Protein AF-A0A1Y4F6A1-F1 (afdb_monomer_lite)

Foldseek 3Di:
DPDPVLVVVLVVLVVVVVVDPDASVVSLVVDDPPPDDPVSSVVSSVVNCCVRVVDWDWDQDPVRDTDTD

pLDDT: mean 90.9, std 8.23, range [49.41, 96.5]

Sequence (69 aa):
MQSTLCDKKLEEIKSGYGDSEVCMGEMLASVPADGLTVEEAFYLYIRAMQWAEGDRFFRWTYDGKEERF

Structure (mmCIF, N/CA/C/O backbone):
data_AF-A0A1Y4F6A1-F1
#
_entry.id   AF-A0A1Y4F6A1-F1
#
loop_
_atom_site.group_PDB
_atom_site.id
_atom_site.type_symbol
_atom_site.label_atom_id
_atom_site.label_alt_id
_atom_site.label_comp_id
_atom_site.label_asym_id
_atom_site.label_entity_id
_atom_site.label_seq_id
_atom_site.pdbx_PDB_ins_code
_atom_site.Cartn_x
_atom_site.Cartn_y
_atom_site.Cartn_z
_atom_site.occupancy
_atom_site.B_iso_or_equiv
_atom_site.auth_seq_id
_atom_site.auth_comp_id
_atom_site.auth_asym_id
_atom_site.auth_atom_id
_atom_site.pdbx_PDB_model_num
ATOM 1 N N . MET A 1 1 ? 14.908 -1.423 -4.116 1.00 49.41 1 MET A N 1
ATOM 2 C CA . MET A 1 1 ? 14.973 -0.687 -2.837 1.00 49.41 1 MET A CA 1
ATOM 3 C C . MET A 1 1 ? 13.700 -1.005 -2.080 1.00 49.41 1 MET A C 1
ATOM 5 O O . MET A 1 1 ? 12.659 -0.522 -2.493 1.00 49.41 1 MET A O 1
ATOM 9 N N . GLN A 1 2 ? 13.748 -1.865 -1.063 1.00 53.38 2 GLN A N 1
ATOM 10 C CA . GLN A 1 2 ? 12.672 -1.898 -0.070 1.00 53.38 2 GLN A CA 1
ATOM 11 C C . GLN A 1 2 ? 13.117 -0.983 1.069 1.00 53.38 2 GLN A C 1
ATOM 13 O O . GLN A 1 2 ? 14.133 -1.237 1.713 1.00 53.38 2 GLN A O 1
ATOM 18 N N . SER A 1 3 ? 12.438 0.155 1.194 1.00 66.38 3 SER A N 1
ATOM 19 C CA . SER A 1 3 ? 12.619 1.105 2.288 1.00 66.38 3 SER A CA 1
ATOM 20 C C . SER A 1 3 ? 11.954 0.520 3.530 1.00 66.38 3 SER A C 1
ATOM 22 O O . SER A 1 3 ? 10.778 0.155 3.480 1.00 66.38 3 SER A O 1
ATOM 24 N N . THR A 1 4 ? 12.679 0.446 4.649 1.00 76.12 4 THR A N 1
ATOM 25 C CA . THR A 1 4 ? 12.148 -0.049 5.934 1.00 76.12 4 THR A CA 1
ATOM 26 C C . THR A 1 4 ? 10.921 0.743 6.405 1.00 76.12 4 THR A C 1
ATOM 28 O O . THR A 1 4 ? 10.110 0.232 7.177 1.00 76.12 4 THR A O 1
ATOM 31 N N . LEU A 1 5 ? 10.749 1.974 5.909 1.00 85.06 5 LEU A N 1
ATOM 32 C CA . LEU A 1 5 ? 9.589 2.822 6.164 1.00 85.06 5 LEU A CA 1
ATOM 33 C C . LEU A 1 5 ? 8.331 2.356 5.412 1.00 85.06 5 LEU A C 1
ATOM 35 O O . LEU A 1 5 ? 7.250 2.363 5.998 1.00 85.06 5 LEU A O 1
ATOM 39 N N . CYS A 1 6 ? 8.456 1.921 4.151 1.00 88.00 6 CYS A N 1
ATOM 40 C CA . CYS A 1 6 ? 7.326 1.390 3.379 1.00 88.00 6 CYS A CA 1
ATOM 41 C C . CYS A 1 6 ? 6.768 0.115 4.012 1.00 88.00 6 CYS A C 1
ATOM 43 O O . CYS A 1 6 ? 5.554 -0.019 4.124 1.00 88.00 6 CYS A O 1
ATOM 45 N N . ASP A 1 7 ? 7.640 -0.801 4.444 1.00 89.81 7 ASP A N 1
ATOM 46 C CA . ASP A 1 7 ? 7.210 -2.041 5.100 1.00 89.81 7 ASP A CA 1
ATOM 47 C C . ASP A 1 7 ? 6.467 -1.747 6.404 1.00 89.81 7 ASP A C 1
ATOM 49 O O . ASP A 1 7 ? 5.390 -2.289 6.640 1.00 89.81 7 ASP A O 1
ATOM 53 N N . LYS A 1 8 ? 6.994 -0.825 7.220 1.00 92.06 8 LYS A N 1
ATOM 54 C CA . LYS A 1 8 ? 6.335 -0.411 8.460 1.00 92.06 8 LYS A CA 1
ATOM 55 C C . LYS A 1 8 ? 4.956 0.209 8.200 1.00 92.06 8 LYS A C 1
ATOM 57 O O . LYS A 1 8 ? 3.986 -0.207 8.825 1.00 92.06 8 LYS A O 1
ATOM 62 N N . LYS A 1 9 ? 4.854 1.156 7.258 1.00 93.62 9 LYS A N 1
ATOM 63 C CA . LYS A 1 9 ? 3.567 1.769 6.881 1.00 93.62 9 LYS A CA 1
ATOM 64 C C . LYS A 1 9 ? 2.581 0.741 6.323 1.00 93.62 9 LYS A C 1
ATOM 66 O O . LYS A 1 9 ? 1.391 0.843 6.595 1.00 93.62 9 LYS A O 1
ATOM 71 N N . LEU A 1 10 ? 3.049 -0.253 5.565 1.00 94.94 10 LEU A N 1
ATOM 72 C CA . LEU A 1 10 ? 2.181 -1.310 5.044 1.00 94.94 10 LEU A CA 1
ATOM 73 C C . LEU A 1 10 ? 1.557 -2.132 6.178 1.00 94.94 10 LEU A C 1
ATOM 75 O O . LEU A 1 10 ? 0.365 -2.416 6.127 1.00 94.94 10 LEU A O 1
ATOM 79 N N . GLU A 1 11 ? 2.326 -2.489 7.206 1.00 95.19 11 GLU A N 1
ATOM 80 C CA . GLU A 1 11 ? 1.781 -3.206 8.366 1.00 95.19 11 GLU A CA 1
ATOM 81 C C . GLU A 1 11 ? 0.798 -2.343 9.177 1.00 95.19 11 GLU A C 1
ATOM 83 O O . GLU A 1 11 ? -0.231 -2.848 9.623 1.00 95.19 11 GLU A O 1
ATOM 88 N N . GLU A 1 12 ? 1.043 -1.033 9.296 1.00 93.88 12 GLU A N 1
ATOM 89 C CA . GLU A 1 12 ? 0.087 -0.085 9.894 1.00 93.88 12 GLU A CA 1
ATOM 90 C C . GLU A 1 12 ? -1.232 -0.030 9.098 1.00 93.88 12 GLU A C 1
ATOM 92 O O . GLU A 1 12 ? -2.313 -0.108 9.685 1.00 93.88 12 GLU A O 1
ATOM 97 N N . ILE A 1 13 ? -1.158 0.021 7.762 1.00 95.50 13 ILE A N 1
ATOM 98 C CA . ILE A 1 13 ? -2.330 -0.010 6.872 1.00 95.50 13 ILE A CA 1
ATOM 99 C C . ILE A 1 13 ? -3.100 -1.324 7.024 1.00 95.50 13 ILE A C 1
ATOM 101 O O . ILE A 1 13 ? -4.315 -1.300 7.200 1.00 95.50 13 ILE A O 1
ATOM 105 N N . LYS A 1 14 ? -2.417 -2.475 7.004 1.00 95.56 14 LYS A N 1
ATOM 106 C CA . LYS A 1 14 ? -3.063 -3.785 7.191 1.00 95.56 14 LYS A CA 1
ATOM 107 C C . LYS A 1 14 ? -3.769 -3.886 8.536 1.00 95.56 14 LYS A C 1
ATOM 109 O O . LYS A 1 14 ? -4.884 -4.397 8.597 1.00 95.56 14 LYS A O 1
ATOM 114 N N . SER A 1 15 ? -3.125 -3.394 9.595 1.00 94.69 15 SER A N 1
ATOM 115 C CA . SER A 1 15 ? -3.714 -3.376 10.932 1.00 94.69 15 SER A CA 1
ATOM 116 C C . SER A 1 15 ? -4.975 -2.517 10.979 1.00 94.69 15 SER A C 1
ATOM 118 O O . SER A 1 15 ? -5.932 -2.919 11.627 1.00 94.69 15 SER A O 1
ATOM 120 N N . GLY A 1 16 ? -4.988 -1.359 10.314 1.00 93.44 16 GLY A N 1
ATOM 121 C CA . GLY A 1 16 ? -6.170 -0.495 10.273 1.00 93.44 16 GLY A CA 1
ATOM 122 C C . GLY A 1 16 ? -7.280 -1.023 9.360 1.00 93.44 16 GLY A C 1
ATOM 123 O O . GLY A 1 16 ? -8.454 -0.789 9.628 1.00 93.44 16 GLY A O 1
ATOM 124 N N . TYR A 1 17 ? -6.931 -1.761 8.302 1.00 95.44 17 TYR A N 1
ATOM 125 C CA . TYR A 1 17 ? -7.902 -2.241 7.318 1.00 95.44 17 TYR A CA 1
ATOM 126 C C . TYR A 1 17 ? -8.868 -3.291 7.876 1.00 95.44 17 TYR A C 1
ATOM 128 O O . TYR A 1 17 ? -10.007 -3.362 7.427 1.00 95.44 17 TYR A O 1
ATOM 136 N N . GLY A 1 18 ? -8.444 -4.082 8.869 1.00 89.50 18 GLY A N 1
ATOM 137 C CA . GLY A 1 18 ? -9.298 -5.100 9.496 1.00 89.50 18 GLY A CA 1
ATOM 138 C C . GLY A 1 18 ? -10.596 -4.546 10.098 1.00 89.50 18 GLY A C 1
ATOM 139 O O . GLY A 1 18 ? -11.598 -5.256 10.116 1.00 89.50 18 GLY A O 1
ATOM 140 N N . ASP A 1 19 ? -10.581 -3.277 10.512 1.00 89.50 19 ASP A N 1
ATOM 141 C CA . ASP A 1 19 ? -11.720 -2.566 11.102 1.00 89.50 19 ASP A CA 1
ATOM 142 C C . ASP A 1 19 ? -12.333 -1.527 10.136 1.00 89.50 19 ASP A C 1
ATOM 144 O O . ASP A 1 19 ? -13.174 -0.720 10.532 1.00 89.50 19 ASP A O 1
ATOM 148 N N . SER A 1 20 ? -11.897 -1.503 8.871 1.00 90.38 20 SER A N 1
ATOM 149 C CA . SER A 1 20 ? -12.336 -0.517 7.879 1.00 90.38 20 SER A CA 1
ATOM 150 C C . SER A 1 20 ? -13.702 -0.870 7.287 1.00 90.38 20 SER A C 1
ATOM 152 O O . SER A 1 20 ? -13.920 -1.983 6.813 1.00 90.38 20 SER A O 1
ATOM 154 N N . GLU A 1 21 ? -14.607 0.111 7.226 1.00 93.56 21 GLU A N 1
ATOM 155 C CA . GLU A 1 21 ? -15.893 -0.006 6.515 1.00 93.56 21 GLU A CA 1
ATOM 156 C C . GLU A 1 21 ? -15.787 0.339 5.015 1.00 93.56 21 GLU A C 1
ATOM 158 O O . GLU A 1 21 ? -16.750 0.169 4.266 1.00 93.56 21 GLU A O 1
ATOM 163 N N . VAL A 1 22 ? -14.624 0.825 4.568 1.00 93.88 22 VAL A N 1
ATOM 164 C CA . VAL A 1 22 ? -14.349 1.217 3.175 1.00 93.88 22 VAL A CA 1
ATOM 165 C C . VAL A 1 22 ? -13.289 0.318 2.537 1.00 93.88 22 VAL A C 1
ATOM 167 O O . VAL A 1 22 ? -12.507 -0.329 3.240 1.00 93.88 22 VAL A O 1
ATOM 170 N N . CYS A 1 23 ? -13.240 0.289 1.200 1.00 94.50 23 CYS A N 1
ATOM 171 C CA . CYS A 1 23 ? -12.237 -0.481 0.460 1.00 94.50 23 CYS A CA 1
ATOM 172 C C . CYS A 1 23 ? -10.817 0.063 0.670 1.00 94.50 23 CYS A C 1
ATOM 174 O O . CYS A 1 23 ? -10.619 1.207 1.091 1.00 94.50 23 CYS A O 1
ATOM 176 N N . MET A 1 24 ? -9.813 -0.754 0.340 1.00 96.00 24 MET A N 1
ATOM 177 C CA . MET A 1 24 ? -8.407 -0.401 0.541 1.00 96.00 24 MET A CA 1
ATOM 178 C C . MET A 1 24 ? -8.039 0.880 -0.214 1.00 96.00 24 MET A C 1
ATOM 180 O O . MET A 1 24 ? -7.370 1.749 0.338 1.00 96.00 24 MET A O 1
ATOM 184 N N . GLY A 1 25 ? -8.528 1.043 -1.446 1.00 93.81 25 GLY A N 1
ATOM 185 C CA . GLY A 1 25 ? -8.287 2.252 -2.234 1.00 93.81 25 GLY A CA 1
ATOM 186 C C . GLY A 1 25 ? -8.784 3.536 -1.555 1.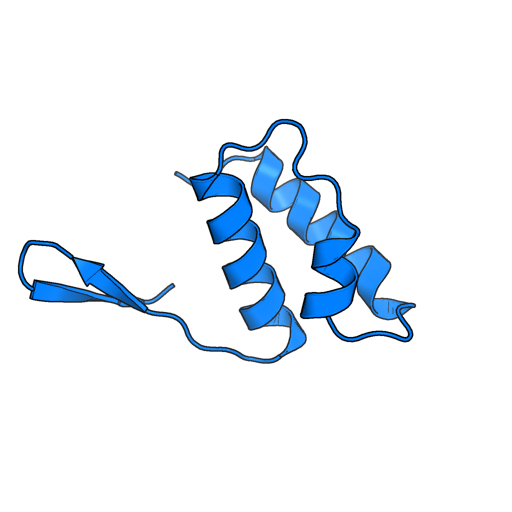00 93.81 25 GLY A C 1
ATOM 187 O O . GLY A 1 25 ? -8.069 4.539 -1.547 1.00 93.81 25 GLY A O 1
ATOM 188 N N . GLU A 1 26 ? -9.972 3.505 -0.946 1.00 94.88 26 GLU A N 1
ATOM 189 C CA . GLU A 1 26 ? -10.535 4.662 -0.238 1.00 94.88 26 GLU A CA 1
ATOM 190 C C . GLU A 1 26 ? -9.845 4.900 1.109 1.00 94.88 26 GLU A C 1
ATOM 192 O O . GLU A 1 26 ? -9.520 6.041 1.440 1.00 94.88 26 GLU A O 1
ATOM 197 N N . MET A 1 27 ? -9.507 3.833 1.839 1.00 95.25 27 MET A N 1
ATOM 198 C CA . MET A 1 27 ? -8.695 3.939 3.050 1.00 95.25 27 MET A CA 1
ATOM 199 C C . MET A 1 27 ? -7.348 4.608 2.746 1.00 95.25 27 MET A C 1
ATOM 201 O O . MET A 1 27 ? -6.971 5.565 3.423 1.00 95.25 27 MET A O 1
ATOM 205 N N . LEU A 1 28 ? -6.638 4.162 1.706 1.00 95.00 28 LEU A N 1
ATOM 206 C CA . LEU A 1 28 ? -5.337 4.711 1.309 1.00 95.00 28 LEU A CA 1
ATOM 207 C C . LEU A 1 28 ? -5.406 6.194 0.937 1.00 95.00 28 LEU A C 1
ATOM 209 O O . LEU A 1 28 ? -4.449 6.917 1.202 1.00 95.00 28 LEU A O 1
ATOM 213 N N . ALA A 1 29 ? -6.529 6.671 0.389 1.00 92.44 29 ALA A N 1
ATOM 214 C CA . ALA A 1 29 ? -6.723 8.093 0.099 1.00 92.44 29 ALA A CA 1
ATOM 215 C C . ALA A 1 29 ? -6.714 8.971 1.367 1.00 92.44 29 ALA A C 1
ATOM 217 O O . ALA A 1 29 ? -6.421 10.163 1.287 1.00 92.44 29 ALA A O 1
ATOM 218 N N . SER A 1 30 ? -7.002 8.384 2.533 1.00 90.88 30 SER A N 1
ATOM 219 C CA . SER A 1 30 ? -6.948 9.057 3.836 1.00 90.88 30 SER A CA 1
ATOM 220 C C . SER A 1 30 ? -5.600 8.916 4.560 1.00 90.88 30 SER A C 1
ATOM 222 O O . SER A 1 30 ? -5.356 9.626 5.536 1.00 90.88 30 SER A O 1
ATOM 224 N N . VAL A 1 31 ? -4.714 8.023 4.099 1.00 91.00 31 VAL A N 1
ATOM 225 C CA . VAL A 1 31 ? -3.417 7.758 4.738 1.00 91.00 31 VAL A CA 1
ATOM 226 C C . VAL A 1 31 ? -2.393 8.820 4.318 1.00 91.00 31 VAL A C 1
ATOM 228 O O . VAL A 1 31 ? -2.074 8.929 3.133 1.00 91.00 31 VAL A O 1
ATOM 231 N N . PRO A 1 32 ? -1.797 9.574 5.262 1.00 90.94 32 PRO A N 1
ATOM 232 C CA . PRO A 1 32 ? -0.758 10.541 4.929 1.00 90.94 32 PRO A CA 1
ATOM 233 C C . PRO A 1 32 ? 0.478 9.864 4.323 1.00 90.94 32 PRO A C 1
ATOM 235 O O . PRO A 1 32 ? 1.077 8.952 4.907 1.00 90.94 32 PRO A O 1
ATOM 238 N N . ALA A 1 33 ? 0.919 10.357 3.166 1.00 90.50 33 ALA A N 1
ATOM 239 C CA . ALA A 1 33 ? 2.131 9.896 2.485 1.00 90.50 33 ALA A CA 1
ATOM 240 C C . ALA A 1 33 ? 3.420 10.538 3.039 1.00 90.50 33 ALA A C 1
ATOM 242 O O . ALA A 1 33 ? 4.481 10.431 2.427 1.00 90.50 33 ALA A O 1
ATOM 243 N N . ASP A 1 34 ? 3.346 11.191 4.202 1.00 90.88 34 ASP A N 1
ATOM 244 C CA . ASP A 1 34 ? 4.469 11.914 4.795 1.00 90.88 34 ASP A CA 1
ATOM 245 C C . ASP A 1 34 ? 5.710 11.028 4.943 1.00 90.88 34 ASP A C 1
ATOM 247 O O . ASP A 1 34 ? 5.632 9.875 5.390 1.00 90.88 34 ASP A O 1
ATOM 251 N N . GLY A 1 35 ? 6.859 11.596 4.575 1.00 90.38 35 GLY A N 1
ATOM 252 C CA . GLY A 1 35 ? 8.159 10.933 4.634 1.00 90.38 35 GLY A CA 1
ATOM 253 C C . GLY A 1 35 ? 8.438 9.941 3.502 1.00 90.38 35 GLY A C 1
ATOM 254 O O . GLY A 1 35 ? 9.533 9.389 3.484 1.00 90.38 35 GLY A O 1
ATOM 255 N N . LEU A 1 36 ? 7.499 9.727 2.574 1.00 92.50 36 LEU A N 1
ATOM 256 C CA . LEU A 1 36 ? 7.702 8.905 1.379 1.00 92.50 36 LEU A CA 1
ATOM 257 C C . LEU A 1 36 ? 7.975 9.775 0.151 1.00 92.50 36 LEU A C 1
ATOM 259 O O . LEU A 1 36 ? 7.394 10.853 -0.003 1.00 92.50 36 LEU A O 1
ATOM 263 N N . THR A 1 37 ? 8.803 9.281 -0.771 1.00 94.25 37 THR A N 1
ATOM 264 C CA . THR A 1 37 ? 8.790 9.803 -2.145 1.00 94.25 37 THR A CA 1
ATOM 265 C C . THR A 1 37 ? 7.507 9.390 -2.869 1.00 94.25 37 THR A C 1
ATOM 267 O O . THR A 1 37 ? 6.778 8.498 -2.430 1.00 94.25 37 THR A O 1
ATOM 270 N N . VAL A 1 38 ? 7.230 10.010 -4.020 1.00 93.00 38 VAL A N 1
ATOM 271 C CA . VAL A 1 38 ? 6.088 9.627 -4.867 1.00 93.00 38 VAL A CA 1
ATOM 272 C C . VAL A 1 38 ? 6.190 8.161 -5.289 1.00 93.00 38 VAL A C 1
ATOM 274 O O . VAL A 1 38 ? 5.200 7.436 -5.243 1.00 93.00 38 VAL A O 1
ATOM 277 N N . GLU A 1 39 ? 7.385 7.699 -5.655 1.00 91.69 39 GLU A N 1
ATOM 278 C CA . GLU A 1 39 ? 7.631 6.307 -6.025 1.00 91.69 39 GLU A CA 1
ATOM 279 C C . GLU A 1 39 ? 7.394 5.371 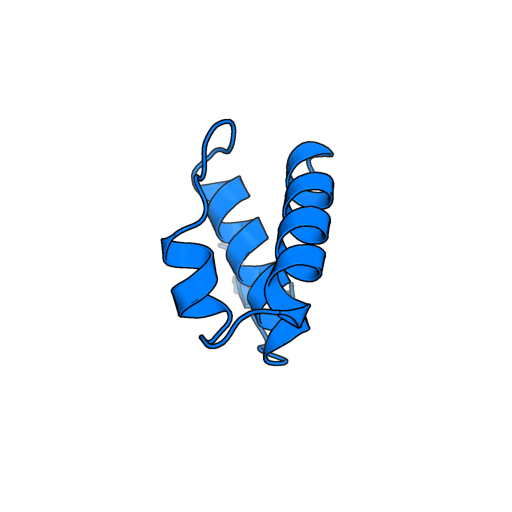-4.842 1.00 91.69 39 GLU A C 1
ATOM 281 O O . GLU A 1 39 ? 6.734 4.350 -5.001 1.00 91.69 39 GLU A O 1
ATOM 286 N N . GLU A 1 40 ? 7.892 5.711 -3.652 1.00 93.00 40 GLU A N 1
ATOM 287 C CA . GLU A 1 40 ? 7.675 4.918 -2.439 1.00 93.00 40 GLU A CA 1
ATOM 288 C C . GLU A 1 40 ? 6.192 4.836 -2.056 1.00 93.00 40 GLU A C 1
ATOM 290 O O . GLU A 1 40 ? 5.701 3.755 -1.724 1.00 93.00 40 GLU A O 1
ATOM 295 N N . ALA A 1 41 ? 5.458 5.948 -2.15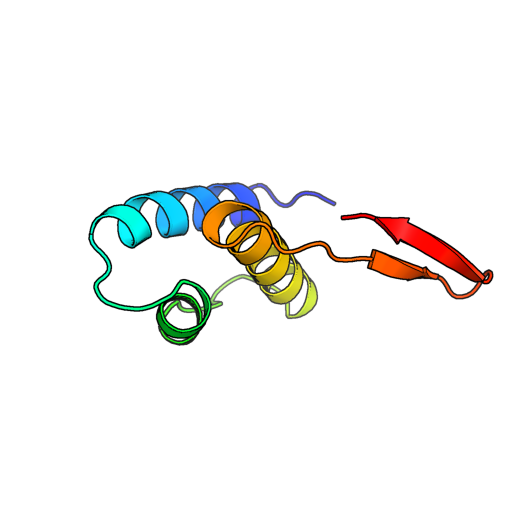2 1.00 94.00 41 ALA A N 1
ATOM 296 C CA . ALA A 1 41 ? 4.016 5.982 -1.931 1.00 94.00 41 ALA A CA 1
ATOM 297 C C . ALA A 1 41 ? 3.260 5.143 -2.974 1.00 94.00 41 ALA A C 1
ATOM 299 O O . ALA A 1 41 ? 2.342 4.399 -2.630 1.00 94.00 41 ALA A O 1
ATOM 300 N N . PHE A 1 42 ? 3.680 5.192 -4.239 1.00 92.62 42 PHE A N 1
ATOM 301 C CA . PHE A 1 42 ? 3.105 4.371 -5.302 1.00 92.62 42 PHE A CA 1
ATOM 302 C C . PHE A 1 42 ? 3.380 2.872 -5.096 1.00 92.62 42 PHE A C 1
ATOM 304 O O . PHE A 1 42 ? 2.479 2.047 -5.243 1.00 92.62 42 PHE A O 1
ATOM 311 N N . TYR A 1 43 ? 4.597 2.504 -4.683 1.00 92.50 43 TYR A N 1
ATOM 312 C CA . TYR A 1 43 ? 4.925 1.125 -4.308 1.00 92.50 43 TYR A CA 1
ATOM 313 C C . TYR A 1 43 ? 4.105 0.640 -3.113 1.00 92.50 43 TYR A C 1
ATOM 315 O O . TYR A 1 43 ? 3.663 -0.510 -3.100 1.00 92.50 43 TYR A O 1
ATOM 323 N N . LEU A 1 44 ? 3.891 1.502 -2.118 1.00 94.50 44 LEU A N 1
ATOM 324 C CA . LEU A 1 44 ? 3.044 1.194 -0.972 1.00 94.50 44 LEU A CA 1
ATOM 325 C C . LEU A 1 44 ? 1.598 0.926 -1.409 1.00 94.50 44 LEU A C 1
ATOM 327 O O . LEU A 1 44 ? 1.027 -0.080 -0.993 1.00 94.50 44 LEU A O 1
ATOM 331 N N . TYR A 1 45 ? 1.047 1.769 -2.289 1.00 94.81 45 TYR A N 1
ATOM 332 C CA . TYR A 1 45 ? -0.281 1.578 -2.875 1.00 94.81 45 TYR A CA 1
ATOM 333 C C . TYR A 1 45 ? -0.400 0.219 -3.576 1.00 94.81 45 TYR A C 1
ATOM 335 O O . TYR A 1 45 ? -1.282 -0.566 -3.234 1.00 94.81 45 TYR A O 1
ATOM 343 N N . ILE A 1 46 ? 0.530 -0.102 -4.485 1.00 95.00 46 ILE A N 1
ATOM 344 C CA . ILE A 1 46 ? 0.549 -1.388 -5.200 1.00 95.00 46 ILE A CA 1
ATOM 345 C C . ILE A 1 46 ? 0.506 -2.555 -4.211 1.00 95.00 46 ILE A C 1
ATOM 347 O O . ILE A 1 46 ? -0.352 -3.427 -4.322 1.00 95.00 46 ILE A O 1
ATOM 351 N N . ARG A 1 47 ? 1.390 -2.559 -3.208 1.00 94.88 47 ARG A N 1
ATOM 352 C CA . ARG A 1 47 ? 1.482 -3.669 -2.248 1.00 94.88 47 ARG A CA 1
ATOM 353 C C . ARG A 1 47 ? 0.246 -3.799 -1.363 1.00 94.88 47 ARG A C 1
ATOM 355 O O . ARG A 1 47 ? -0.130 -4.918 -1.015 1.00 94.88 47 ARG A O 1
ATOM 362 N N . ALA A 1 48 ? -0.378 -2.684 -0.997 1.00 96.06 48 ALA A N 1
ATOM 363 C CA . ALA A 1 48 ? -1.618 -2.686 -0.233 1.00 96.06 48 ALA A CA 1
ATOM 364 C C . ALA A 1 48 ? -2.783 -3.266 -1.054 1.00 96.06 48 ALA A C 1
ATOM 366 O O . ALA A 1 48 ? -3.489 -4.142 -0.557 1.00 96.06 48 ALA A O 1
ATOM 367 N N . MET A 1 49 ? -2.924 -2.870 -2.324 1.00 96.50 49 MET A N 1
ATOM 368 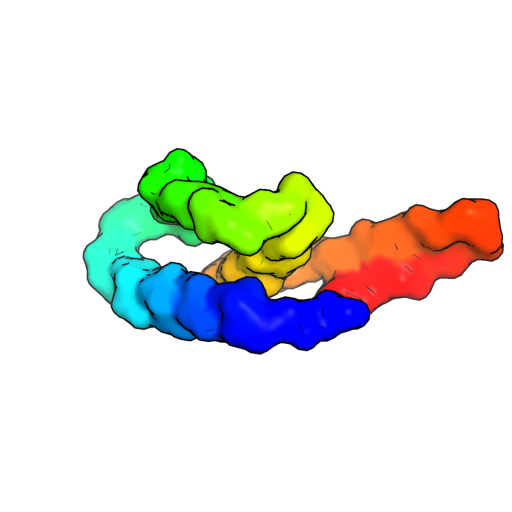C CA . MET A 1 49 ? -3.953 -3.398 -3.234 1.00 96.50 49 MET A CA 1
ATOM 369 C C . MET A 1 49 ? -3.746 -4.887 -3.548 1.00 96.50 49 MET A C 1
ATOM 371 O O . MET A 1 49 ? -4.695 -5.669 -3.509 1.00 96.50 49 MET A O 1
ATOM 375 N N . GLN A 1 50 ? -2.499 -5.319 -3.770 1.00 95.56 50 GLN A N 1
ATOM 376 C CA . GLN A 1 50 ? -2.164 -6.741 -3.938 1.00 95.56 50 GLN A CA 1
ATOM 377 C C . GLN A 1 50 ? -2.595 -7.582 -2.737 1.00 95.56 50 GLN A C 1
ATOM 379 O O . GLN A 1 50 ? -3.095 -8.693 -2.897 1.00 95.56 50 GLN A O 1
ATOM 384 N N . TRP A 1 51 ? -2.377 -7.063 -1.529 1.00 95.69 51 TRP A N 1
ATOM 385 C CA . TRP A 1 51 ? -2.712 -7.773 -0.303 1.00 95.69 51 TRP A CA 1
ATOM 386 C C . TRP A 1 51 ? -4.220 -7.785 -0.021 1.00 95.69 51 TRP A C 1
ATOM 388 O O . TRP A 1 51 ? -4.748 -8.836 0.333 1.00 95.69 51 TRP A O 1
ATOM 398 N N . ALA A 1 52 ? -4.903 -6.648 -0.169 1.00 96.00 52 ALA A N 1
ATOM 399 C CA . ALA A 1 52 ? -6.313 -6.515 0.196 1.00 96.00 52 ALA A CA 1
ATOM 400 C C . ALA A 1 52 ? -7.273 -7.045 -0.875 1.00 96.00 52 ALA A C 1
ATOM 402 O O . ALA A 1 52 ? -8.275 -7.673 -0.540 1.00 96.00 52 ALA A O 1
ATOM 403 N N . GLU A 1 53 ? -6.977 -6.789 -2.151 1.00 92.56 53 GLU A N 1
ATOM 404 C CA . GLU A 1 53 ? -7.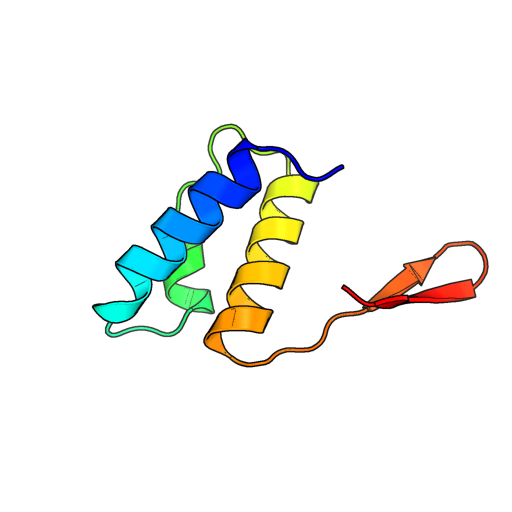901 -7.036 -3.267 1.00 92.56 53 GLU A CA 1
ATOM 405 C C . GLU A 1 53 ? -7.386 -8.113 -4.236 1.00 92.56 53 GLU A C 1
ATOM 407 O O . GLU A 1 53 ? -8.133 -8.611 -5.077 1.00 92.56 53 GLU A O 1
ATOM 412 N N . GLY A 1 54 ? -6.128 -8.548 -4.091 1.00 93.62 54 GLY A N 1
ATOM 413 C CA . GLY A 1 54 ? -5.529 -9.559 -4.966 1.00 93.62 54 GLY A CA 1
ATOM 414 C C . GLY A 1 54 ? -5.144 -9.021 -6.345 1.00 93.62 54 GLY A C 1
ATOM 415 O O . GLY A 1 54 ? -4.937 -9.808 -7.278 1.00 93.62 54 GLY A O 1
ATOM 416 N N . ASP A 1 55 ? -5.044 -7.696 -6.478 1.00 95.50 55 ASP A N 1
ATOM 417 C CA . ASP A 1 55 ? -4.623 -7.035 -7.707 1.00 95.50 55 ASP A CA 1
ATOM 418 C C . ASP A 1 55 ? -3.253 -7.537 -8.171 1.00 95.50 55 ASP A C 1
ATOM 420 O O . ASP A 1 55 ? -2.408 -7.964 -7.386 1.00 95.50 55 ASP A O 1
ATOM 424 N N . ARG A 1 56 ? -3.007 -7.499 -9.482 1.00 94.94 56 ARG A N 1
ATOM 425 C CA . ARG A 1 56 ? -1.731 -7.927 -10.069 1.00 94.94 56 ARG A CA 1
ATOM 426 C C . ARG A 1 56 ? -1.178 -6.821 -10.941 1.00 94.94 56 ARG A C 1
ATOM 428 O O . ARG A 1 56 ? -1.767 -6.485 -11.965 1.00 94.94 56 ARG A O 1
ATOM 435 N N . PHE A 1 57 ? -0.021 -6.303 -10.547 1.00 93.06 57 PHE A N 1
ATOM 436 C CA . PHE A 1 57 ? 0.643 -5.206 -11.231 1.00 93.06 57 PHE A CA 1
ATOM 437 C C . PHE A 1 57 ? 1.900 -5.691 -11.943 1.00 93.06 57 PHE A C 1
ATOM 439 O O . PHE A 1 57 ? 2.615 -6.583 -11.482 1.00 93.06 57 PHE A O 1
ATOM 446 N N . PHE A 1 58 ? 2.184 -5.055 -13.070 1.00 92.94 58 PHE A N 1
ATOM 447 C CA . PHE A 1 58 ? 3.431 -5.209 -13.796 1.00 92.94 58 PHE A CA 1
ATOM 448 C C . PHE A 1 58 ? 3.853 -3.849 -14.346 1.00 92.94 58 PHE A C 1
ATOM 450 O O . PHE A 1 58 ? 3.017 -2.967 -14.557 1.00 92.94 58 PHE A O 1
ATOM 457 N N . ARG A 1 59 ? 5.150 -3.672 -14.591 1.00 89.81 59 ARG A N 1
ATOM 458 C CA . ARG A 1 59 ? 5.668 -2.552 -15.378 1.00 89.81 59 ARG A CA 1
ATOM 459 C C . ARG A 1 59 ? 6.319 -3.049 -16.654 1.00 89.81 59 ARG A C 1
ATOM 461 O O . ARG A 1 59 ? 6.951 -4.103 -16.668 1.00 89.81 59 ARG A O 1
ATOM 468 N N . TRP A 1 60 ? 6.221 -2.224 -17.687 1.00 93.19 60 TRP A N 1
ATOM 469 C CA . TRP A 1 60 ? 7.105 -2.300 -18.838 1.00 93.19 60 TRP A CA 1
ATOM 470 C C . TRP A 1 60 ? 8.371 -1.510 -18.545 1.00 93.19 60 TRP A C 1
ATOM 472 O O . TRP A 1 60 ? 8.318 -0.325 -18.210 1.00 93.19 60 TRP A O 1
ATOM 482 N N . THR A 1 61 ? 9.514 -2.166 -18.661 1.00 89.06 61 THR A N 1
ATOM 483 C CA . THR A 1 61 ? 10.812 -1.500 -18.627 1.00 89.06 61 THR A CA 1
ATOM 484 C C . THR A 1 61 ? 11.135 -0.898 -19.995 1.00 89.06 61 THR A C 1
ATOM 486 O O . THR A 1 61 ? 10.592 -1.303 -21.025 1.00 89.06 61 THR A O 1
ATOM 489 N N . TYR A 1 62 ? 12.057 0.066 -20.030 1.00 89.56 62 TYR A N 1
ATOM 490 C CA . TYR A 1 62 ? 12.495 0.694 -21.283 1.00 89.56 62 TYR A CA 1
ATOM 491 C C . TYR A 1 62 ? 13.107 -0.301 -22.286 1.00 89.56 62 TYR A C 1
ATOM 493 O O . TYR A 1 62 ? 13.066 -0.048 -23.486 1.00 89.56 62 TYR A O 1
ATOM 501 N N . ASP A 1 63 ? 13.644 -1.433 -21.819 1.00 93.44 63 ASP A N 1
ATOM 502 C CA . ASP A 1 63 ? 14.148 -2.528 -22.659 1.00 93.44 63 ASP A CA 1
ATOM 503 C C . ASP A 1 63 ? 13.057 -3.537 -23.070 1.00 93.44 63 ASP A C 1
ATOM 505 O O . ASP A 1 63 ? 13.368 -4.604 -23.598 1.00 93.44 63 ASP A O 1
ATOM 509 N N . GLY A 1 64 ? 11.779 -3.200 -22.860 1.00 91.12 64 GLY A N 1
ATOM 510 C CA . GLY A 1 64 ? 10.633 -3.980 -23.323 1.00 91.12 64 GLY A CA 1
ATOM 511 C C . GLY A 1 64 ? 10.375 -5.254 -22.521 1.00 91.12 64 GLY A C 1
ATOM 512 O O . GLY A 1 64 ? 9.737 -6.172 -23.037 1.00 91.12 64 GLY A O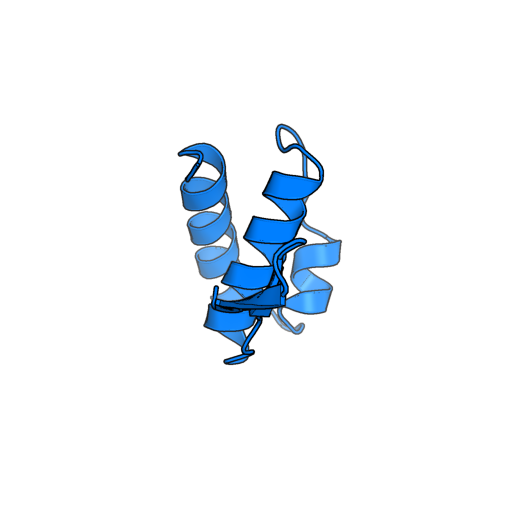 1
ATOM 513 N N . LYS A 1 65 ? 10.867 -5.342 -21.280 1.00 92.25 65 LYS A N 1
ATOM 514 C CA . LYS A 1 65 ? 10.604 -6.478 -20.391 1.00 92.25 65 LYS A CA 1
ATOM 515 C C . LYS A 1 65 ? 9.420 -6.185 -19.477 1.00 92.25 65 LYS A C 1
ATOM 517 O O . LYS A 1 65 ? 9.219 -5.061 -19.023 1.00 92.25 65 LYS A O 1
ATOM 522 N N . GLU A 1 66 ? 8.648 -7.229 -19.206 1.00 93.25 66 GLU A N 1
ATOM 523 C CA . GLU A 1 66 ? 7.622 -7.223 -18.168 1.00 93.25 66 GLU A CA 1
ATOM 524 C C . GLU A 1 66 ? 8.285 -7.548 -16.827 1.00 93.25 66 GLU A C 1
ATOM 526 O O . GLU A 1 66 ? 8.884 -8.613 -16.663 1.00 93.25 66 GLU A O 1
ATOM 531 N N . GLU A 1 67 ? 8.155 -6.649 -15.857 1.00 90.69 67 GLU A N 1
ATOM 532 C CA . GLU A 1 67 ? 8.523 -6.913 -14.468 1.00 90.69 67 GLU A CA 1
ATOM 533 C C . GLU A 1 67 ? 7.269 -6.912 -13.602 1.00 90.69 67 GLU A C 1
ATOM 535 O O . GLU A 1 67 ? 6.519 -5.935 -13.580 1.00 90.69 67 GLU A O 1
ATOM 540 N N . ARG A 1 68 ? 7.041 -8.020 -12.894 1.00 87.69 68 ARG A N 1
ATOM 541 C CA . ARG A 1 68 ? 5.910 -8.189 -11.977 1.00 87.69 68 ARG A CA 1
ATOM 542 C C . ARG A 1 68 ? 6.284 -7.706 -10.585 1.00 87.69 68 ARG A C 1
ATOM 544 O O . ARG A 1 68 ? 7.418 -7.916 -10.152 1.00 87.69 68 ARG A O 1
ATOM 551 N N . PHE A 1 69 ? 5.318 -7.092 -9.916 1.00 80.88 69 PHE A N 1
ATOM 552 C CA . PHE A 1 69 ? 5.433 -6.661 -8.526 1.00 80.88 69 PHE A CA 1
ATOM 553 C C . PHE A 1 69 ? 4.809 -7.671 -7.577 1.00 80.88 69 PHE A C 1
ATOM 555 O O . PHE A 1 69 ? 3.843 -8.351 -7.995 1.00 80.88 69 PHE A O 1
#

Secondary structure (DSSP, 8-state):
---HHHHHHHHHHHHHHTT-SS-HHHHHHHS--TT--HHHHHHHHHHHHHHHT----EEE-TTS-EEE-

Radius of gyration: 12.89 Å; chains: 1; bounding box: 31×22×34 Å